Protein AF-A0A5J6IER7-F1 (afdb_monomer_lite)

Foldseek 3Di:
DDWDADPVSPDIDDDADDPDPVVRVVVVCVVCVVPDDDQWDKDPAADPVRDIDIDGDDDPVRVVVLCVVQVVVVHDSVVSVVVVVVVVVVVVVVVVVVVVVVVVVVCVVPDPPVRVVVVVVVVVVVVPDDPPDPPPPPPPPDDDDDDDDD

Organism: Streptomyces coeruleorubidus (NCBI:txid116188)

Secondary structure (DSSP, 8-state):
---EE-TTSS-EE-----SSHHHHHHHHHHHHTTTS--SEEE-SS--TTSPPPEEE---HHHHHHHHHHHHTTT--HHHHHHHHHHHHHHHHHHHHHHHHHHHHHHHTTTS-HHHHHHHHHHHHHHHTS---------------------

pLDDT: mean 84.51, std 16.79, range [39.22, 97.44]

Radius of gyration: 26.36 Å; chains: 1; bounding box: 45×100×52 Å

Structure (mmCIF, N/CA/C/O backbone):
data_AF-A0A5J6IER7-F1
#
_entry.id   AF-A0A5J6IER7-F1
#
loop_
_atom_site.group_PDB
_atom_site.id
_atom_site.type_symbol
_atom_site.label_atom_id
_atom_site.label_alt_id
_atom_site.label_comp_id
_atom_site.label_asym_id
_atom_site.label_entity_id
_atom_site.label_seq_id
_atom_site.pdbx_PDB_ins_code
_atom_site.Cartn_x
_atom_site.Cartn_y
_atom_site.Cartn_z
_atom_site.occupancy
_atom_site.B_iso_or_equiv
_atom_site.auth_seq_id
_atom_site.auth_comp_id
_atom_site.auth_asym_id
_atom_site.auth_atom_id
_atom_site.pdbx_PDB_model_num
ATOM 1 N N . MET A 1 1 ? -7.904 -20.115 15.384 1.00 75.81 1 MET A N 1
ATOM 2 C CA . MET A 1 1 ? -8.257 -19.536 14.072 1.00 75.81 1 MET A CA 1
ATOM 3 C C . MET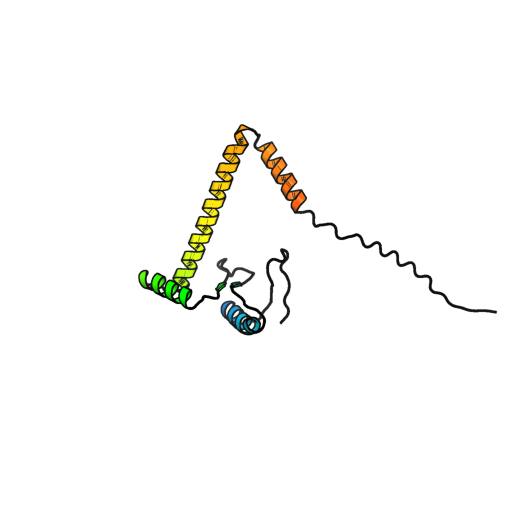 A 1 1 ? -7.223 -20.026 13.058 1.00 75.81 1 MET A C 1
ATOM 5 O O . MET A 1 1 ? -6.045 -19.913 13.382 1.00 75.81 1 MET A O 1
ATOM 9 N N . PRO A 1 2 ? -7.602 -20.671 11.937 1.00 85.31 2 PRO A N 1
ATOM 10 C CA . PRO A 1 2 ? -6.630 -21.241 11.003 1.00 85.31 2 PRO A CA 1
ATOM 11 C C . PRO A 1 2 ? -5.939 -20.138 10.195 1.00 85.31 2 PRO A C 1
ATOM 13 O O . PRO A 1 2 ? -6.600 -19.252 9.652 1.00 85.31 2 PRO A O 1
ATOM 16 N N . LEU A 1 3 ? -4.611 -20.214 10.120 1.00 88.12 3 LEU A N 1
ATOM 17 C CA . LEU A 1 3 ? -3.771 -19.327 9.323 1.00 88.12 3 LEU A CA 1
ATOM 18 C C . LEU A 1 3 ? -3.125 -20.133 8.198 1.00 88.12 3 LEU A C 1
ATOM 20 O O . LEU A 1 3 ? -2.653 -21.247 8.421 1.00 88.12 3 LEU A O 1
ATOM 24 N N . ALA A 1 4 ? -3.089 -19.555 7.005 1.00 89.75 4 ALA A N 1
ATOM 25 C CA . ALA A 1 4 ? -2.407 -20.108 5.844 1.00 89.75 4 ALA A CA 1
ATOM 26 C C . ALA A 1 4 ? -1.353 -19.120 5.345 1.00 89.75 4 ALA A C 1
ATOM 28 O O . ALA A 1 4 ? -1.534 -17.909 5.435 1.00 89.75 4 ALA A O 1
ATOM 29 N N . THR A 1 5 ? -0.247 -19.612 4.803 1.00 90.31 5 THR A N 1
ATOM 30 C CA . THR A 1 5 ? 0.738 -18.751 4.139 1.00 90.31 5 THR A CA 1
ATOM 31 C C . THR A 1 5 ? 0.263 -18.404 2.732 1.00 90.31 5 THR A C 1
ATOM 33 O O . THR A 1 5 ? -0.215 -19.283 2.015 1.00 90.31 5 THR A O 1
ATOM 36 N N . ASN A 1 6 ? 0.451 -17.155 2.311 1.00 86.00 6 ASN A N 1
ATOM 37 C CA . ASN A 1 6 ? 0.276 -16.762 0.914 1.00 86.00 6 ASN A CA 1
ATOM 38 C C . ASN A 1 6 ? 1.290 -17.487 0.005 1.00 86.00 6 ASN A C 1
ATOM 40 O O . ASN A 1 6 ? 2.324 -17.966 0.474 1.00 86.00 6 ASN A O 1
ATOM 44 N N . THR A 1 7 ? 1.024 -17.531 -1.300 1.00 82.81 7 THR A N 1
ATOM 45 C CA . THR A 1 7 ? 1.864 -18.199 -2.310 1.00 82.81 7 THR A CA 1
ATOM 46 C C . THR A 1 7 ? 3.318 -17.723 -2.294 1.00 82.81 7 THR A C 1
ATOM 48 O O . THR A 1 7 ? 4.237 -18.525 -2.435 1.00 82.81 7 THR A O 1
ATOM 51 N N . ASP A 1 8 ? 3.536 -16.428 -2.074 1.00 83.75 8 ASP A N 1
ATOM 52 C CA . ASP A 1 8 ? 4.863 -15.812 -1.978 1.00 83.75 8 ASP A CA 1
ATOM 53 C C . ASP A 1 8 ? 5.514 -15.968 -0.590 1.00 83.75 8 ASP A C 1
ATOM 55 O O . ASP A 1 8 ? 6.641 -15.528 -0.384 1.00 83.75 8 ASP A O 1
ATOM 59 N N . ARG A 1 9 ? 4.808 -16.585 0.368 1.00 83.69 9 ARG A N 1
ATOM 60 C CA . ARG A 1 9 ? 5.190 -16.744 1.781 1.00 83.69 9 ARG A CA 1
ATOM 61 C C . ARG A 1 9 ? 5.532 -15.433 2.497 1.00 83.69 9 ARG A C 1
ATOM 63 O O . ARG A 1 9 ? 6.117 -15.469 3.575 1.00 83.69 9 ARG A O 1
ATOM 70 N N . THR A 1 10 ? 5.124 -14.285 1.953 1.00 86.50 10 THR A N 1
ATOM 71 C CA . THR A 1 10 ? 5.369 -12.976 2.584 1.00 86.50 10 THR A CA 1
ATOM 72 C C . THR A 1 10 ? 4.237 -12.551 3.517 1.00 86.50 10 THR A C 1
ATOM 74 O O . THR A 1 10 ? 4.371 -11.576 4.255 1.00 86.50 10 THR A O 1
ATOM 77 N N . ARG A 1 11 ? 3.101 -13.263 3.489 1.00 87.94 11 ARG A N 1
ATOM 78 C CA . ARG A 1 11 ? 1.883 -12.914 4.235 1.00 87.94 11 ARG A CA 1
ATOM 79 C C . ARG A 1 11 ? 1.240 -14.144 4.855 1.00 87.94 11 ARG A C 1
AT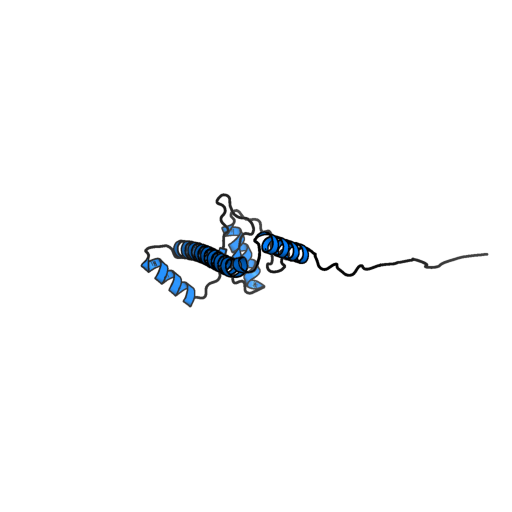OM 81 O O . ARG A 1 11 ? 1.248 -15.224 4.264 1.00 87.94 11 ARG A O 1
ATOM 88 N N . LEU A 1 12 ? 0.614 -13.938 6.008 1.00 90.56 12 LEU A N 1
ATOM 89 C CA . LEU A 1 12 ? -0.334 -14.876 6.598 1.00 90.56 12 LEU A CA 1
ATOM 90 C C . LEU A 1 12 ? -1.756 -14.459 6.217 1.00 90.56 12 LEU A C 1
ATOM 92 O O . LEU A 1 12 ? -2.090 -13.275 6.193 1.00 90.56 12 LEU A O 1
ATOM 96 N N . MET A 1 13 ? -2.581 -15.444 5.898 1.00 91.62 13 MET A N 1
ATOM 97 C CA . MET A 1 13 ? -3.944 -15.294 5.416 1.00 91.62 13 MET A CA 1
ATOM 98 C C . MET A 1 13 ? -4.890 -16.039 6.338 1.00 91.62 13 MET A C 1
ATOM 100 O O . MET A 1 13 ? -4.573 -17.106 6.862 1.00 91.62 13 MET A O 1
ATOM 104 N N . ALA A 1 14 ? -6.067 -15.461 6.518 1.00 91.81 14 ALA A N 1
ATOM 105 C CA . ALA A 1 14 ? -7.057 -15.963 7.439 1.00 91.81 14 ALA A CA 1
ATOM 106 C C . ALA A 1 14 ? -8.449 -15.624 6.897 1.00 91.81 14 ALA A C 1
ATOM 108 O O . ALA A 1 14 ? -8.670 -14.515 6.407 1.00 91.81 14 ALA A O 1
ATOM 109 N N . VAL A 1 15 ? -9.386 -16.568 6.980 1.00 91.25 15 VAL A N 1
ATOM 110 C CA . VAL A 1 15 ? -10.780 -16.344 6.574 1.00 91.25 15 VAL A CA 1
ATOM 111 C C . VAL A 1 15 ? -11.614 -16.104 7.823 1.00 91.25 15 VAL A C 1
ATOM 113 O O . VAL A 1 15 ? -11.642 -16.941 8.722 1.00 91.25 15 VAL A O 1
ATOM 116 N N . HIS A 1 16 ? -12.293 -14.959 7.887 1.00 90.19 16 HIS A N 1
ATOM 117 C CA . HIS A 1 16 ? -13.100 -14.574 9.040 1.00 90.19 16 HIS A CA 1
ATOM 118 C C . HIS A 1 16 ? -14.471 -14.057 8.597 1.00 90.19 16 HIS A C 1
ATOM 120 O O . HIS A 1 16 ? -14.566 -13.124 7.798 1.00 90.19 16 HIS A O 1
ATOM 126 N N . GLY A 1 17 ? -15.537 -14.660 9.126 1.00 89.56 17 GLY A N 1
ATOM 127 C CA . GLY A 1 17 ? -16.913 -14.265 8.833 1.00 89.56 17 GLY A CA 1
ATOM 128 C C . GLY A 1 17 ? -17.339 -13.046 9.651 1.00 89.56 17 GLY A C 1
ATOM 129 O O . GLY A 1 17 ? -17.257 -13.056 10.876 1.00 89.56 17 GLY A O 1
ATOM 130 N N . ALA A 1 18 ? -17.833 -11.995 8.994 1.00 89.38 18 ALA A N 1
ATOM 131 C CA . ALA A 1 18 ? -18.406 -10.833 9.669 1.00 89.38 18 ALA A CA 1
ATOM 132 C C . ALA A 1 18 ? -19.446 -10.116 8.798 1.00 89.38 18 ALA A C 1
ATOM 134 O O . ALA A 1 18 ? -19.475 -10.270 7.583 1.00 89.38 18 ALA A O 1
ATOM 135 N N . LYS A 1 19 ? -20.258 -9.255 9.428 1.00 91.38 19 LYS A N 1
ATOM 136 C CA . LYS A 1 19 ? -21.274 -8.426 8.746 1.00 91.38 19 LYS A CA 1
ATOM 137 C C . LYS A 1 19 ? -20.688 -7.371 7.797 1.00 91.38 19 LYS A C 1
ATOM 139 O O . LYS A 1 19 ? -21.413 -6.820 6.982 1.00 91.38 19 LYS A O 1
ATOM 144 N N . SER A 1 20 ? -19.407 -7.035 7.947 1.00 89.75 20 SER A N 1
ATOM 145 C CA . SER A 1 20 ? -18.699 -6.130 7.043 1.00 89.75 20 SER A CA 1
ATOM 146 C C . SER A 1 20 ? -17.191 -6.387 7.082 1.00 89.75 20 SER A C 1
ATOM 148 O O . SER A 1 20 ? -16.683 -6.827 8.123 1.00 89.75 20 SER A O 1
ATOM 150 N N . PRO A 1 21 ? -16.447 -6.055 6.011 1.00 88.56 21 PRO A N 1
ATOM 151 C CA . PRO A 1 21 ? -14.997 -6.244 5.968 1.00 88.56 21 PRO A CA 1
ATOM 152 C C . PRO A 1 21 ? -14.265 -5.492 7.092 1.00 88.56 21 PRO A C 1
ATOM 154 O O . PRO A 1 21 ? -13.386 -6.039 7.753 1.00 88.56 21 PRO A O 1
ATOM 157 N N . GLY A 1 22 ? -14.697 -4.267 7.411 1.00 89.62 22 GLY A N 1
ATOM 158 C CA . GLY A 1 22 ? -14.132 -3.502 8.528 1.00 89.62 22 GLY A CA 1
ATOM 159 C C . GLY A 1 22 ? -14.389 -4.140 9.899 1.00 89.62 22 GLY A C 1
ATOM 160 O O . GLY A 1 22 ? -13.558 -4.025 10.800 1.00 89.62 22 GLY A O 1
ATOM 161 N N . ARG A 1 23 ? -15.521 -4.838 10.076 1.00 90.62 23 ARG A N 1
ATOM 162 C CA . ARG A 1 23 ? -15.779 -5.611 11.299 1.00 90.62 23 ARG A CA 1
ATOM 163 C C . ARG A 1 23 ? -14.904 -6.859 11.349 1.00 90.62 23 ARG A C 1
ATOM 165 O O . ARG A 1 23 ? -14.363 -7.127 12.413 1.00 90.62 23 ARG A O 1
ATOM 172 N N . ALA A 1 24 ? -14.718 -7.546 10.220 1.00 92.00 24 ALA A N 1
ATOM 173 C CA . ALA A 1 24 ? -13.811 -8.687 10.137 1.00 92.00 24 ALA A CA 1
ATOM 174 C C . ALA A 1 24 ? -12.388 -8.292 10.546 1.00 92.00 24 ALA A C 1
ATOM 176 O O . ALA A 1 24 ? -11.825 -8.917 11.436 1.00 92.00 24 ALA A O 1
ATOM 177 N N . LEU A 1 25 ? -11.845 -7.201 9.991 1.00 92.38 25 LEU A N 1
ATOM 178 C CA . LEU A 1 25 ? -10.501 -6.728 10.337 1.00 92.38 25 LEU A CA 1
ATOM 179 C C . LEU A 1 25 ? -10.359 -6.360 11.818 1.00 92.38 25 LEU A C 1
ATOM 181 O O . LEU A 1 25 ? -9.331 -6.654 12.417 1.00 92.38 25 LEU A O 1
ATOM 185 N N . ARG A 1 26 ? -11.363 -5.710 12.423 1.00 90.94 26 ARG A N 1
ATOM 186 C CA . ARG A 1 26 ? -11.318 -5.366 13.856 1.00 90.94 26 ARG A CA 1
ATOM 187 C C . ARG A 1 26 ? -11.400 -6.597 14.755 1.00 90.94 26 ARG A C 1
ATOM 189 O O . ARG A 1 26 ? -10.645 -6.674 15.716 1.00 90.94 26 ARG A O 1
ATOM 196 N N . SER A 1 27 ? -12.289 -7.541 14.450 1.00 91.31 27 SER A N 1
ATOM 197 C CA . SER A 1 27 ? -12.385 -8.798 15.200 1.00 91.31 27 SER A CA 1
ATOM 198 C C . SER A 1 27 ? -1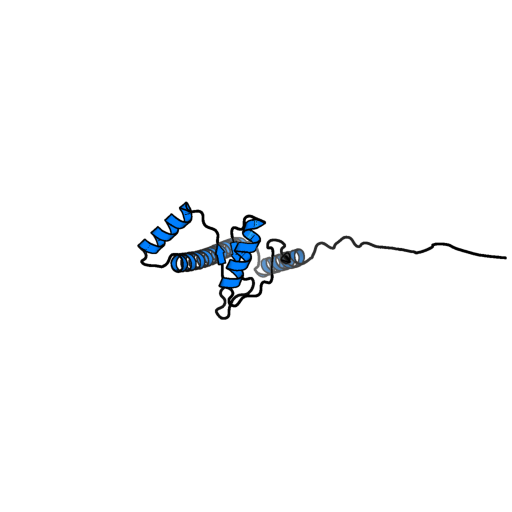1.089 -9.596 15.095 1.00 91.31 27 SER A C 1
ATOM 200 O O . SER A 1 27 ? -10.522 -9.970 16.117 1.00 91.31 27 SER A O 1
ATOM 202 N N . LEU A 1 28 ? -10.57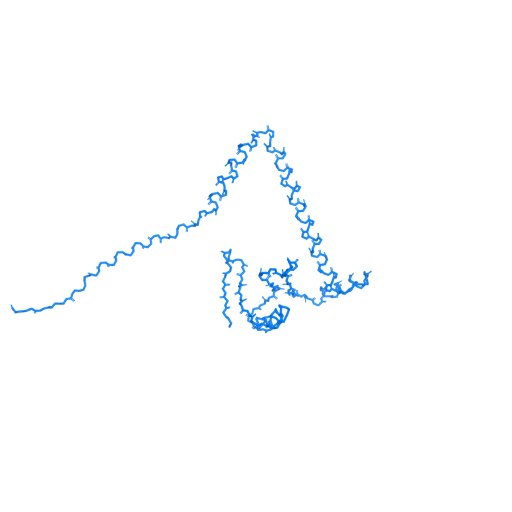8 -9.763 13.872 1.00 91.81 28 LEU A N 1
ATOM 203 C CA . LEU A 1 28 ? -9.336 -10.484 13.613 1.00 91.81 28 LEU A CA 1
ATOM 204 C C . LEU A 1 28 ? -8.153 -9.835 14.337 1.00 91.81 28 LEU A C 1
ATOM 206 O O . LEU A 1 28 ? -7.349 -10.530 14.946 1.00 91.81 28 LEU A O 1
ATOM 210 N N . ARG A 1 29 ? -8.080 -8.500 14.329 1.00 91.44 29 ARG A N 1
ATOM 211 C CA . ARG A 1 29 ? -7.072 -7.761 15.088 1.00 91.44 29 ARG A CA 1
ATOM 212 C C . ARG A 1 29 ? -7.150 -8.061 16.579 1.00 91.44 29 ARG A C 1
ATOM 214 O O . ARG A 1 29 ? -6.147 -8.418 17.169 1.00 91.44 29 ARG A O 1
ATOM 221 N N . ASN A 1 30 ? -8.331 -7.964 17.183 1.00 89.81 30 ASN A N 1
ATOM 222 C CA . ASN A 1 30 ? -8.489 -8.209 18.618 1.00 89.81 30 ASN A CA 1
ATOM 223 C C . ASN A 1 30 ? -8.117 -9.645 19.023 1.00 89.81 30 ASN A C 1
ATOM 225 O O . ASN A 1 30 ? -7.625 -9.863 20.130 1.00 89.81 30 ASN A O 1
ATOM 229 N N . GLU A 1 31 ? -8.375 -10.622 18.150 1.00 89.31 31 GLU A N 1
ATOM 230 C CA . GLU A 1 31 ? -7.987 -12.018 18.366 1.00 89.31 31 GLU A CA 1
ATOM 231 C C . GLU A 1 31 ? -6.471 -12.211 18.243 1.00 89.31 31 GLU A C 1
ATOM 233 O O . GLU A 1 31 ? -5.868 -12.888 19.076 1.00 89.31 31 GLU A O 1
ATOM 238 N N . LEU A 1 32 ? -5.851 -11.605 17.228 1.00 89.06 32 LEU A N 1
ATOM 239 C CA . LEU A 1 32 ? -4.442 -11.821 16.913 1.00 89.06 32 LEU A CA 1
ATOM 240 C C . LEU A 1 32 ? -3.474 -10.908 17.675 1.00 89.06 32 LEU A C 1
ATOM 242 O O . LEU A 1 32 ? -2.352 -11.336 17.924 1.00 89.06 32 LEU A O 1
ATOM 246 N N . ASP A 1 33 ? -3.893 -9.716 18.111 1.00 87.88 33 ASP A N 1
ATOM 247 C CA . ASP A 1 33 ? -3.066 -8.782 18.900 1.00 87.88 33 ASP A CA 1
ATOM 248 C C . ASP A 1 33 ? -2.603 -9.423 20.227 1.00 87.88 33 ASP A C 1
ATOM 250 O O . ASP A 1 33 ? -1.622 -8.991 20.827 1.00 87.88 33 ASP A O 1
ATOM 254 N N . ARG A 1 34 ? -3.284 -10.483 20.690 1.00 84.50 34 ARG A N 1
ATOM 255 C CA . ARG A 1 34 ? -2.878 -11.283 21.860 1.00 84.50 34 ARG A CA 1
ATOM 256 C C . ARG A 1 34 ? -1.773 -12.297 21.564 1.00 84.50 34 ARG A C 1
ATOM 258 O O . ARG A 1 34 ? -1.165 -12.808 22.497 1.00 84.50 34 ARG A O 1
ATOM 265 N N . LEU A 1 35 ? -1.580 -12.647 20.297 1.00 86.56 35 LEU A N 1
ATOM 266 C CA . LEU A 1 35 ? -0.726 -13.751 19.859 1.00 86.56 35 LEU A CA 1
ATOM 267 C C . LEU A 1 35 ? 0.542 -13.258 19.165 1.00 86.56 35 LEU A C 1
ATOM 269 O O . LEU A 1 35 ? 1.586 -13.892 19.290 1.00 86.56 35 LEU A O 1
ATOM 273 N N . LEU A 1 36 ? 0.460 -12.146 18.436 1.00 84.50 36 LEU A N 1
ATOM 274 C CA . LEU A 1 36 ? 1.605 -11.552 17.765 1.00 84.50 36 LEU A CA 1
ATOM 275 C C . LEU A 1 36 ? 1.441 -10.034 17.618 1.00 84.50 36 LEU A C 1
ATOM 277 O O . LEU A 1 36 ? 0.318 -9.547 17.466 1.00 84.50 36 LEU A O 1
ATOM 281 N N . PRO A 1 37 ? 2.550 -9.275 17.619 1.00 84.19 37 PRO A N 1
ATOM 282 C CA . PRO A 1 37 ? 2.507 -7.879 17.218 1.00 84.19 37 PRO A CA 1
ATOM 283 C C . PRO A 1 37 ? 2.123 -7.790 15.736 1.00 84.19 37 PRO A C 1
ATOM 285 O O . PRO A 1 37 ? 2.785 -8.379 14.881 1.00 84.19 37 PRO A O 1
ATOM 288 N N . ILE A 1 38 ? 1.040 -7.068 15.433 1.00 86.19 38 ILE A N 1
ATOM 289 C CA . ILE A 1 38 ? 0.572 -6.855 14.059 1.00 86.19 38 ILE A CA 1
ATOM 290 C C . ILE A 1 38 ? 0.541 -5.370 13.738 1.00 86.19 38 ILE A C 1
ATOM 292 O O . ILE A 1 38 ? -0.278 -4.602 14.260 1.00 86.19 38 ILE A O 1
ATOM 296 N N . ASP A 1 39 ? 1.391 -4.991 12.791 1.00 87.75 39 ASP A N 1
ATOM 297 C CA . ASP A 1 39 ? 1.437 -3.629 12.277 1.00 87.75 39 ASP A CA 1
ATOM 298 C C . ASP A 1 39 ? 0.304 -3.363 11.285 1.00 87.75 39 ASP A C 1
ATOM 300 O O . ASP A 1 39 ? -0.338 -2.313 11.342 1.00 87.75 39 ASP A O 1
ATOM 304 N N . VAL A 1 40 ? 0.021 -4.311 10.382 1.00 90.94 40 VAL A N 1
ATOM 305 C CA . VAL A 1 40 ? -0.953 -4.124 9.299 1.00 90.94 40 VAL A CA 1
ATOM 306 C C . VAL A 1 40 ? -1.779 -5.384 9.060 1.00 90.94 40 VAL A C 1
ATOM 308 O O . VAL A 1 40 ? -1.241 -6.465 8.837 1.00 90.94 40 VAL A O 1
ATOM 311 N N . LEU A 1 41 ? -3.101 -5.217 9.011 1.00 93.19 41 LEU A N 1
ATOM 312 C CA . LEU A 1 41 ? -4.031 -6.186 8.430 1.00 93.19 41 LEU A CA 1
ATOM 313 C C . LEU A 1 41 ? -4.675 -5.600 7.180 1.00 93.19 41 LEU A C 1
ATOM 315 O O . LEU A 1 41 ? -5.007 -4.415 7.144 1.00 93.19 41 LEU A O 1
ATOM 319 N N . THR A 1 42 ? -4.895 -6.444 6.176 1.00 93.12 42 THR A N 1
ATOM 320 C CA . THR A 1 42 ? -5.539 -6.040 4.926 1.00 93.12 42 THR A CA 1
ATOM 321 C C . THR A 1 42 ? -6.561 -7.065 4.461 1.00 93.12 42 THR A C 1
ATOM 323 O O . THR A 1 42 ? -6.389 -8.267 4.681 1.00 93.12 42 THR A O 1
ATOM 326 N N . THR A 1 43 ? -7.620 -6.608 3.798 1.00 93.12 43 THR A N 1
ATOM 327 C CA . THR A 1 43 ? -8.468 -7.508 3.011 1.00 93.12 43 THR A CA 1
ATOM 328 C C . THR A 1 43 ? -7.678 -8.020 1.811 1.00 93.12 43 THR A C 1
ATOM 330 O O . THR A 1 43 ? -7.022 -7.248 1.115 1.00 93.12 43 THR A O 1
ATOM 333 N N . HIS A 1 44 ? -7.733 -9.328 1.557 1.00 89.31 44 HIS A N 1
ATOM 334 C CA . HIS A 1 44 ? -7.005 -9.901 0.426 1.00 89.31 44 HIS A CA 1
ATOM 335 C C . HIS A 1 44 ? -7.632 -9.524 -0.919 1.00 89.31 44 HIS A C 1
ATOM 337 O O . HIS A 1 44 ? -6.916 -9.168 -1.852 1.00 89.31 44 HIS A O 1
ATOM 343 N N . TYR A 1 45 ? -8.962 -9.575 -0.997 1.00 86.38 45 TYR A N 1
ATOM 344 C CA . TYR A 1 45 ? -9.697 -9.199 -2.195 1.00 86.38 45 TYR A CA 1
ATOM 345 C C . TYR A 1 45 ? -10.188 -7.757 -2.097 1.00 86.38 45 TYR A C 1
ATOM 347 O O . TYR A 1 45 ? -10.593 -7.330 -1.006 1.00 86.38 45 TYR A O 1
ATOM 355 N N . PRO A 1 46 ? -10.147 -7.012 -3.213 1.00 88.12 46 PRO A N 1
ATOM 356 C CA . PRO A 1 46 ? -10.764 -5.705 -3.275 1.00 88.12 46 PRO A CA 1
ATOM 357 C C . PRO A 1 46 ? -12.288 -5.817 -3.165 1.00 88.12 46 PRO A C 1
ATOM 359 O O . PRO A 1 46 ? -12.885 -6.843 -3.498 1.00 88.12 46 PRO A O 1
ATOM 362 N N . ASP A 1 47 ? -12.912 -4.746 -2.696 1.00 88.25 47 ASP A N 1
ATOM 363 C CA . ASP A 1 47 ? -14.356 -4.580 -2.735 1.00 88.25 47 ASP A CA 1
ATOM 364 C C . ASP A 1 47 ? -14.861 -4.288 -4.162 1.00 88.25 47 ASP A C 1
ATOM 366 O O . ASP A 1 47 ? -14.109 -4.280 -5.140 1.00 88.25 47 ASP A O 1
ATOM 370 N N . THR A 1 48 ? -16.163 -4.029 -4.291 1.00 88.06 48 THR A N 1
ATOM 371 C CA . THR A 1 48 ? -16.804 -3.713 -5.577 1.00 88.06 48 THR A CA 1
ATOM 372 C C . THR A 1 48 ? -16.275 -2.437 -6.234 1.00 88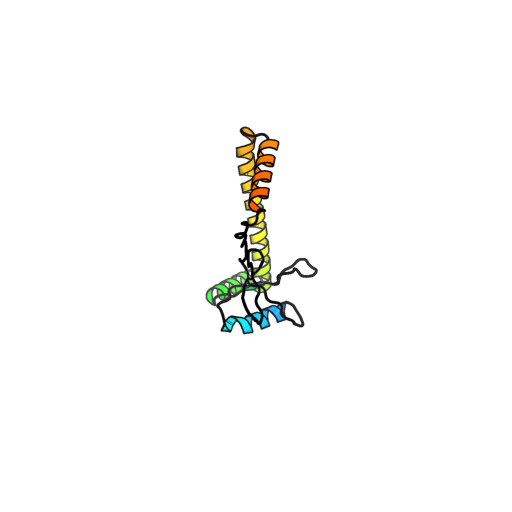.06 48 THR A C 1
ATOM 374 O O . THR A 1 48 ? -16.476 -2.252 -7.429 1.00 88.06 48 THR A O 1
ATOM 377 N N . ALA A 1 49 ? -15.618 -1.553 -5.479 1.00 88.44 49 ALA A N 1
ATOM 378 C CA . ALA A 1 49 ? -14.979 -0.344 -5.986 1.00 88.44 49 ALA A CA 1
ATOM 379 C C . ALA A 1 49 ? -13.483 -0.555 -6.295 1.00 88.44 49 ALA A C 1
ATOM 381 O O . ALA A 1 49 ? -12.781 0.407 -6.609 1.00 88.44 49 ALA A O 1
ATOM 382 N N . GLY A 1 50 ? -12.976 -1.790 -6.202 1.00 88.50 50 GLY A N 1
ATOM 383 C CA . GLY A 1 50 ? -11.564 -2.096 -6.418 1.00 88.50 50 GLY A CA 1
ATOM 384 C C . GLY A 1 50 ? -10.669 -1.760 -5.220 1.00 88.50 50 GLY A C 1
ATOM 385 O O . GLY A 1 50 ? -9.446 -1.772 -5.359 1.00 88.50 50 GLY A O 1
ATOM 386 N N . GLN A 1 51 ? -11.238 -1.449 -4.052 1.00 89.38 51 GLN A N 1
ATOM 387 C CA . GLN A 1 51 ? -10.490 -0.967 -2.891 1.00 89.38 51 GLN A CA 1
ATOM 388 C C . GLN A 1 51 ? -10.219 -2.081 -1.883 1.00 89.38 51 GLN A C 1
ATOM 390 O O . GLN A 1 51 ? -11.062 -2.935 -1.623 1.00 89.38 51 GLN A O 1
ATOM 395 N N . VAL A 1 52 ? -9.040 -2.048 -1.263 1.00 91.69 52 VAL A N 1
ATOM 396 C CA . VAL A 1 52 ? -8.709 -2.906 -0.119 1.00 91.69 52 VAL A CA 1
ATOM 397 C C . VAL A 1 52 ? -8.769 -2.098 1.169 1.00 91.69 52 VAL A C 1
ATOM 399 O O . VAL A 1 52 ? -8.381 -0.930 1.205 1.00 91.69 52 VAL A O 1
ATOM 402 N N . LEU A 1 53 ? -9.232 -2.721 2.249 1.00 92.50 53 LEU A N 1
ATOM 403 C CA . LEU A 1 53 ? -9.234 -2.087 3.560 1.00 92.50 53 LEU A CA 1
ATOM 404 C C . LEU A 1 53 ? -7.946 -2.401 4.299 1.00 92.50 53 LEU A C 1
ATOM 406 O O . LEU A 1 53 ? -7.589 -3.565 4.454 1.00 92.50 53 LEU A O 1
ATOM 410 N N . LEU A 1 54 ? -7.314 -1.356 4.827 1.00 92.50 54 LEU A N 1
ATOM 411 C CA . LEU A 1 54 ? -6.142 -1.452 5.686 1.00 92.50 54 LEU A CA 1
ATOM 412 C C . LEU A 1 54 ? -6.525 -1.132 7.132 1.00 92.50 54 LEU A C 1
ATOM 414 O O . LEU A 1 54 ? -7.165 -0.120 7.415 1.00 92.50 54 LEU A O 1
ATOM 418 N N . ASN A 1 55 ? -6.091 -1.978 8.058 1.00 91.62 55 ASN A N 1
ATOM 419 C CA . ASN A 1 55 ? -6.102 -1.706 9.489 1.00 91.62 55 ASN A CA 1
ATOM 420 C C . ASN A 1 55 ? -4.649 -1.620 9.957 1.00 91.62 55 ASN A C 1
ATOM 422 O O . ASN A 1 55 ? -3.958 -2.634 10.029 1.00 91.62 55 ASN A O 1
ATOM 426 N N . VAL A 1 56 ? -4.196 -0.396 10.225 1.00 91.31 56 VAL A N 1
ATOM 427 C CA . VAL A 1 56 ? -2.796 -0.069 10.513 1.00 91.31 56 VAL A CA 1
ATOM 428 C C . VAL A 1 56 ? -2.652 0.338 11.975 1.00 91.31 56 VAL A C 1
ATOM 430 O O . VAL A 1 56 ? -3.433 1.143 12.487 1.00 91.31 56 VAL A O 1
ATOM 433 N N . ALA A 1 57 ? -1.654 -0.229 12.646 1.00 90.56 57 ALA A N 1
ATOM 434 C CA . ALA A 1 57 ? -1.248 0.161 13.984 1.00 90.56 57 ALA A CA 1
ATOM 435 C C . ALA A 1 57 ? -0.430 1.453 13.918 1.00 90.56 57 ALA A C 1
ATOM 437 O O . ALA A 1 57 ? 0.542 1.546 13.172 1.00 90.56 57 ALA A O 1
ATOM 438 N N . PHE A 1 58 ? -0.792 2.442 14.729 1.00 89.44 58 PHE A N 1
ATOM 439 C CA . PHE A 1 58 ? -0.007 3.661 14.875 1.00 89.44 58 PHE A CA 1
ATOM 440 C C . PHE A 1 58 ? 0.403 3.843 16.327 1.00 89.44 58 PHE A C 1
ATOM 442 O O . PHE A 1 58 ? -0.402 3.652 17.240 1.00 89.44 58 PHE A O 1
ATOM 449 N N . THR A 1 59 ? 1.644 4.277 16.541 1.00 91.44 59 THR A N 1
ATOM 450 C CA . THR A 1 59 ? 2.071 4.761 17.854 1.00 91.44 59 THR A CA 1
ATOM 451 C C . THR A 1 59 ? 1.299 6.031 18.215 1.00 91.44 59 THR A C 1
ATOM 453 O O . THR A 1 59 ? 0.814 6.757 17.342 1.00 91.44 59 THR A O 1
ATOM 456 N N . ARG A 1 60 ? 1.214 6.353 19.511 1.00 93.12 60 ARG A N 1
ATOM 457 C CA . ARG A 1 60 ? 0.547 7.580 19.977 1.00 93.12 60 ARG A CA 1
ATOM 458 C C . ARG A 1 60 ? 1.150 8.844 19.351 1.00 93.12 60 ARG A C 1
ATOM 460 O O . ARG A 1 60 ? 0.409 9.751 18.984 1.00 93.12 60 ARG A O 1
ATOM 467 N N . ALA A 1 61 ? 2.474 8.877 19.193 1.00 94.81 61 ALA A N 1
ATOM 468 C CA . ALA A 1 61 ? 3.175 9.977 18.537 1.00 94.81 61 ALA A CA 1
ATOM 469 C C . ALA A 1 61 ? 2.744 10.121 17.070 1.00 94.81 61 ALA A C 1
ATOM 471 O O . ALA A 1 61 ? 2.350 11.205 16.648 1.00 94.81 61 ALA A O 1
ATOM 472 N N . MET A 1 62 ? 2.722 9.015 16.317 1.00 93.56 62 MET A N 1
ATOM 473 C CA . MET A 1 62 ? 2.290 9.027 14.918 1.00 93.56 62 MET A CA 1
ATOM 474 C C . MET A 1 62 ? 0.821 9.431 14.783 1.00 93.56 62 MET A C 1
ATOM 476 O O . MET A 1 62 ? 0.460 10.187 13.884 1.00 93.56 62 MET A O 1
ATOM 480 N N . ARG A 1 63 ? -0.028 8.980 15.714 1.00 93.88 63 ARG A N 1
ATOM 481 C CA . ARG A 1 63 ? -1.435 9.369 15.735 1.00 93.88 63 ARG A CA 1
ATOM 482 C C . ARG A 1 63 ? -1.608 10.871 15.959 1.00 93.88 63 ARG A C 1
ATOM 484 O O . ARG A 1 63 ? -2.382 11.485 15.237 1.00 93.88 63 ARG A O 1
ATOM 491 N N . SER A 1 64 ? -0.847 11.463 16.880 1.00 94.94 64 SER A N 1
ATOM 492 C CA . SER A 1 64 ? -0.850 12.916 17.098 1.00 94.94 64 SER A CA 1
ATOM 493 C C . SER A 1 64 ? -0.451 13.683 15.837 1.00 94.94 64 SER A C 1
ATOM 495 O O . SER A 1 64 ? -1.104 14.663 15.488 1.00 94.94 64 SER A O 1
ATOM 497 N N . VAL A 1 65 ? 0.598 13.238 15.138 1.00 95.88 65 VAL A N 1
ATOM 498 C CA . VAL A 1 65 ? 1.037 13.862 13.879 1.00 95.88 65 VAL A CA 1
ATOM 499 C C . VAL A 1 65 ? -0.055 13.757 12.813 1.00 95.88 65 VAL A C 1
ATOM 501 O O . VAL A 1 65 ? -0.348 14.738 12.130 1.00 95.88 65 VAL A O 1
ATOM 504 N N . LEU A 1 66 ? -0.694 12.590 12.694 1.00 95.06 66 LEU A N 1
ATOM 505 C CA . LEU A 1 66 ? -1.777 12.369 11.740 1.00 95.06 66 LEU A CA 1
ATOM 506 C C . LEU A 1 66 ? -2.983 13.268 12.029 1.00 95.06 66 LEU A C 1
ATOM 508 O O . LEU A 1 66 ? -3.519 13.884 11.111 1.00 95.06 66 LEU A O 1
ATOM 512 N N . ASP A 1 67 ? -3.392 13.354 13.294 1.00 95.62 67 ASP A N 1
ATOM 513 C CA . ASP A 1 67 ? -4.535 14.163 13.710 1.00 95.62 67 ASP A CA 1
ATOM 514 C C . ASP A 1 67 ? -4.265 15.657 13.452 1.00 95.62 67 ASP A C 1
ATOM 516 O O . ASP A 1 67 ? -5.121 16.344 12.897 1.00 95.62 67 ASP A O 1
ATOM 520 N N . GLN A 1 68 ? -3.054 16.149 13.747 1.00 96.50 68 GLN A N 1
ATOM 521 C CA . GLN A 1 68 ? -2.646 17.526 13.438 1.00 96.50 68 GLN A CA 1
ATOM 522 C C . GLN A 1 68 ? -2.628 17.803 11.927 1.00 96.50 68 GLN A C 1
ATOM 524 O O . GLN A 1 68 ? -3.168 18.813 11.474 1.00 96.50 68 GLN A O 1
ATOM 529 N N . ALA A 1 69 ? -2.047 16.902 11.130 1.00 95.81 69 ALA A N 1
ATOM 530 C CA . ALA A 1 69 ? -1.961 17.059 9.678 1.00 95.81 69 ALA A CA 1
ATOM 531 C C . ALA A 1 69 ? -3.335 17.011 8.989 1.00 95.81 69 ALA A C 1
ATOM 533 O O . ALA A 1 69 ? -3.552 17.709 7.993 1.00 95.81 69 ALA A O 1
ATOM 534 N N . ALA A 1 70 ? -4.255 16.201 9.518 1.00 96.69 70 ALA A N 1
ATOM 535 C CA . ALA A 1 70 ? -5.632 16.119 9.053 1.00 96.69 70 ALA A CA 1
ATOM 536 C C . ALA A 1 70 ? -6.436 17.365 9.456 1.00 96.69 70 ALA A C 1
ATOM 538 O O . ALA A 1 70 ? -7.129 17.941 8.615 1.00 96.69 70 ALA A O 1
ATOM 539 N N . ALA A 1 71 ? -6.279 17.835 10.699 1.00 96.31 71 ALA A N 1
ATOM 540 C CA . ALA A 1 71 ? -6.914 19.056 11.193 1.00 96.31 71 ALA A CA 1
ATOM 541 C C . ALA A 1 71 ? -6.486 20.291 10.387 1.00 96.31 71 ALA A C 1
ATOM 543 O O . ALA A 1 71 ? -7.340 21.072 9.972 1.00 96.31 71 ALA A O 1
ATOM 544 N N . ALA A 1 72 ? -5.194 20.416 10.062 1.00 96.31 72 ALA A N 1
ATOM 545 C CA . ALA A 1 72 ? -4.667 21.496 9.221 1.00 96.31 72 ALA A CA 1
ATOM 546 C C . ALA A 1 72 ? -5.294 21.544 7.814 1.00 96.31 72 ALA A C 1
ATOM 548 O O . ALA A 1 72 ? -5.242 22.571 7.144 1.00 96.31 72 ALA A O 1
ATOM 549 N N . ARG A 1 73 ? -5.894 20.438 7.357 1.00 94.19 73 ARG A N 1
ATOM 550 C CA . ARG A 1 73 ? -6.581 20.325 6.065 1.00 94.19 73 ARG A CA 1
ATOM 551 C C . ARG A 1 73 ? -8.103 20.218 6.191 1.00 94.19 73 ARG A C 1
ATOM 553 O O . ARG A 1 73 ? -8.760 19.930 5.192 1.00 94.19 73 ARG A O 1
ATOM 560 N N . GLY A 1 74 ? -8.661 20.399 7.392 1.00 95.31 74 GLY A N 1
ATOM 561 C CA . GLY A 1 74 ? -10.101 20.283 7.653 1.00 95.31 74 GLY A CA 1
ATOM 562 C C . GLY A 1 74 ? -10.670 18.887 7.373 1.00 95.31 74 GLY A C 1
ATOM 563 O O . GLY A 1 74 ? -11.821 18.758 6.969 1.00 95.31 74 GLY A O 1
ATOM 564 N N . GLN A 1 75 ? -9.859 17.838 7.517 1.00 95.75 75 GLN A N 1
ATOM 565 C CA . GLN A 1 75 ? -10.203 16.475 7.112 1.00 95.75 75 GLN A CA 1
ATOM 566 C C . GLN A 1 75 ? -10.229 15.527 8.302 1.00 95.75 75 GLN A C 1
ATOM 568 O O . GLN A 1 75 ? -9.550 15.726 9.308 1.00 95.75 75 GLN A O 1
ATOM 573 N N . ARG A 1 76 ? -10.981 14.432 8.164 1.00 95.19 76 ARG A N 1
ATOM 574 C CA . ARG A 1 76 ? -10.909 13.334 9.128 1.00 95.19 76 ARG A CA 1
ATOM 575 C C . ARG A 1 76 ? -9.563 12.613 8.960 1.00 95.19 76 ARG A C 1
ATOM 577 O O . ARG A 1 76 ? -9.147 12.391 7.821 1.00 95.19 76 ARG A O 1
ATOM 584 N N . PRO A 1 77 ? -8.910 12.171 10.051 1.00 94.12 77 PRO A N 1
ATOM 585 C CA . PRO A 1 77 ? -7.610 11.495 9.983 1.00 94.12 77 PRO A CA 1
ATOM 586 C C . PRO A 1 77 ? -7.572 10.293 9.031 1.00 94.12 77 PRO A C 1
ATOM 588 O O . PRO A 1 77 ? -6.600 10.116 8.301 1.00 94.12 77 PRO A O 1
ATOM 591 N N . ALA A 1 78 ? -8.647 9.499 8.990 1.00 91.12 78 ALA A N 1
ATOM 592 C CA . ALA A 1 78 ? -8.760 8.355 8.085 1.00 91.12 78 ALA A CA 1
ATOM 593 C C . ALA A 1 78 ? -8.791 8.777 6.604 1.00 91.12 78 ALA A C 1
ATOM 595 O O . ALA A 1 78 ? -8.073 8.200 5.793 1.00 91.12 78 ALA A O 1
ATOM 596 N N . ASP A 1 79 ? -9.561 9.814 6.263 1.00 93.12 79 ASP A N 1
ATOM 597 C CA . ASP A 1 79 ? -9.709 10.304 4.885 1.00 93.12 79 ASP A CA 1
ATOM 598 C C . ASP A 1 79 ? -8.448 11.038 4.406 1.00 93.12 79 ASP A C 1
ATOM 600 O O . ASP A 1 79 ? -8.132 11.067 3.214 1.00 93.12 79 ASP A O 1
ATOM 604 N N . PHE A 1 80 ? -7.726 11.673 5.332 1.00 94.94 80 PHE A N 1
ATOM 605 C CA . PHE A 1 80 ? -6.405 12.237 5.075 1.00 94.94 80 PHE A CA 1
ATOM 606 C C . PHE A 1 80 ? -5.379 11.132 4.796 1.00 94.94 80 PHE A C 1
ATOM 608 O O . PHE A 1 80 ? -4.712 11.169 3.763 1.00 94.94 80 PHE A O 1
ATOM 615 N N . LEU A 1 81 ? -5.305 10.115 5.662 1.00 94.38 81 LEU A N 1
ATOM 616 C CA . LEU A 1 81 ? -4.385 8.991 5.494 1.00 94.38 81 LEU A CA 1
ATOM 617 C C . LEU A 1 81 ? -4.651 8.218 4.199 1.00 94.38 81 LEU A C 1
ATOM 619 O O . LEU A 1 81 ? -3.712 7.925 3.466 1.00 94.38 81 LEU A O 1
ATOM 623 N N . ALA A 1 82 ? -5.916 7.904 3.907 1.00 92.56 82 ALA A N 1
ATOM 624 C CA . ALA A 1 82 ? -6.292 7.157 2.712 1.00 92.56 82 ALA A CA 1
ATOM 625 C C . ALA A 1 82 ? -5.793 7.852 1.438 1.00 92.56 82 ALA A C 1
ATOM 627 O O . ALA A 1 82 ? -5.140 7.222 0.607 1.00 92.56 82 ALA A O 1
ATOM 628 N N . ARG A 1 83 ? -6.008 9.169 1.320 1.00 93.75 83 ARG A N 1
ATOM 629 C CA . ARG A 1 83 ? -5.492 9.946 0.183 1.00 93.75 83 ARG A CA 1
ATOM 630 C C . ARG A 1 83 ? -3.974 10.009 0.158 1.00 93.75 83 ARG A C 1
ATOM 632 O O . ARG A 1 83 ? -3.393 9.766 -0.892 1.00 93.75 83 ARG A O 1
ATOM 639 N N . ALA A 1 84 ? -3.331 10.255 1.297 1.00 94.44 84 ALA A N 1
ATOM 640 C CA . ALA A 1 84 ? -1.873 10.294 1.367 1.00 94.44 84 ALA A CA 1
ATOM 641 C C . ALA A 1 84 ? -1.235 8.972 0.901 1.00 94.44 84 ALA A C 1
ATOM 643 O O . ALA A 1 84 ? -0.236 8.989 0.183 1.00 94.44 84 ALA A O 1
ATOM 644 N N . VAL A 1 85 ? -1.830 7.829 1.264 1.00 93.75 85 VAL A N 1
ATOM 645 C CA . VAL A 1 85 ? -1.380 6.503 0.818 1.00 93.75 85 VAL A CA 1
ATOM 646 C C . VAL A 1 85 ? -1.583 6.328 -0.685 1.00 93.75 85 VAL A C 1
ATOM 648 O O . VAL A 1 85 ? -0.640 5.931 -1.366 1.00 93.75 85 VAL A O 1
ATOM 651 N N . VAL A 1 86 ? -2.762 6.656 -1.221 1.00 93.19 86 VAL A N 1
ATOM 652 C CA . VAL A 1 86 ? -3.031 6.566 -2.668 1.00 93.19 86 VAL A CA 1
ATOM 653 C C . VAL A 1 86 ? -2.044 7.429 -3.457 1.00 93.19 86 VAL A C 1
ATOM 655 O O . VAL A 1 86 ? -1.362 6.929 -4.349 1.00 93.19 86 VAL A O 1
ATOM 658 N N . GLU A 1 87 ? -1.869 8.691 -3.069 1.00 95.31 87 GLU A N 1
ATOM 659 C CA . GLU A 1 87 ? -0.922 9.603 -3.714 1.00 95.31 87 GLU A CA 1
ATOM 660 C C . GLU A 1 87 ? 0.523 9.098 -3.635 1.00 95.31 87 GLU A C 1
ATOM 662 O O . GLU A 1 87 ? 1.292 9.244 -4.590 1.00 95.31 87 GLU A O 1
ATOM 667 N N . ALA A 1 88 ? 0.921 8.516 -2.499 1.00 96.00 88 ALA A N 1
ATOM 668 C CA . ALA A 1 88 ? 2.248 7.939 -2.326 1.00 96.00 88 ALA A CA 1
ATOM 669 C C . ALA A 1 88 ? 2.464 6.729 -3.243 1.00 96.00 88 ALA A C 1
ATOM 671 O O . ALA A 1 88 ? 3.510 6.646 -3.890 1.00 96.00 88 ALA A O 1
ATOM 672 N N . VAL A 1 89 ? 1.475 5.837 -3.350 1.00 94.00 89 VAL A N 1
ATOM 673 C CA . VAL A 1 89 ? 1.520 4.668 -4.240 1.00 94.00 89 VAL A CA 1
ATOM 674 C C . VAL A 1 89 ? 1.600 5.104 -5.700 1.00 94.00 89 VAL A C 1
ATOM 676 O O . VAL A 1 89 ? 2.469 4.633 -6.433 1.00 94.00 89 VAL A O 1
ATOM 679 N N . GLU A 1 90 ? 0.769 6.055 -6.124 1.00 95.81 90 GLU A N 1
ATOM 680 C CA . GLU A 1 90 ? 0.831 6.585 -7.485 1.00 95.81 90 GLU A CA 1
ATOM 681 C C . GLU A 1 90 ? 2.174 7.254 -7.786 1.00 95.81 90 GLU A C 1
ATOM 683 O O . GLU A 1 90 ? 2.745 7.081 -8.864 1.00 95.81 90 GLU A O 1
ATOM 688 N N . ARG A 1 91 ? 2.706 8.031 -6.834 1.00 97.31 91 ARG A N 1
ATOM 689 C CA . ARG A 1 91 ? 4.016 8.672 -6.981 1.00 97.31 91 ARG A CA 1
ATOM 690 C C . ARG A 1 91 ? 5.117 7.626 -7.116 1.00 97.31 91 ARG A C 1
ATOM 692 O O . ARG A 1 91 ? 5.956 7.769 -8.000 1.00 97.31 91 ARG A O 1
ATOM 699 N N . ALA A 1 92 ? 5.088 6.571 -6.306 1.00 96.25 92 ALA A N 1
ATOM 700 C CA . ALA A 1 92 ? 6.032 5.464 -6.406 1.00 96.25 92 ALA A CA 1
ATOM 701 C C . ALA A 1 92 ? 5.932 4.744 -7.762 1.00 96.25 92 ALA A C 1
ATOM 703 O O . ALA A 1 92 ? 6.960 4.493 -8.390 1.00 96.25 92 ALA A O 1
ATOM 704 N N . ALA A 1 93 ? 4.719 4.485 -8.259 1.00 95.06 93 ALA A N 1
ATOM 705 C CA . ALA A 1 93 ? 4.501 3.867 -9.568 1.00 95.06 93 ALA A CA 1
ATOM 706 C C . ALA A 1 93 ? 5.043 4.734 -10.719 1.00 95.06 93 ALA A C 1
ATOM 708 O O . ALA A 1 93 ? 5.750 4.235 -11.600 1.00 95.06 93 ALA A O 1
ATOM 709 N N . ARG A 1 94 ? 4.785 6.050 -10.680 1.00 96.75 94 ARG A N 1
ATOM 710 C CA . ARG A 1 94 ? 5.335 7.016 -11.646 1.00 96.75 94 ARG A CA 1
ATOM 711 C C . ARG A 1 94 ? 6.863 7.057 -11.598 1.00 96.75 94 ARG A C 1
ATOM 713 O O . ARG A 1 94 ? 7.505 7.024 -12.645 1.00 96.75 94 ARG A O 1
ATOM 720 N N . THR A 1 95 ? 7.453 7.091 -10.402 1.00 97.44 95 THR A N 1
ATOM 721 C CA . THR A 1 95 ? 8.914 7.077 -10.227 1.00 97.44 95 THR A CA 1
ATOM 722 C C . THR A 1 95 ? 9.531 5.793 -10.768 1.00 97.44 95 THR A C 1
ATOM 724 O O . THR A 1 95 ? 10.492 5.869 -11.527 1.00 97.44 95 THR A O 1
ATOM 727 N N . ARG A 1 96 ? 8.952 4.628 -10.452 1.00 96.25 96 ARG A N 1
ATOM 728 C CA . ARG A 1 96 ? 9.420 3.333 -10.964 1.00 96.25 96 ARG A CA 1
ATOM 729 C C . ARG A 1 96 ? 9.358 3.275 -12.487 1.00 96.25 96 ARG A C 1
ATOM 731 O O . ARG A 1 96 ? 10.318 2.850 -13.115 1.00 96.25 96 ARG A O 1
ATOM 738 N N . THR A 1 97 ? 8.254 3.730 -13.077 1.00 96.31 97 THR A N 1
ATOM 739 C CA . THR A 1 97 ? 8.100 3.775 -14.539 1.00 96.31 97 THR A CA 1
ATOM 740 C C . THR A 1 97 ? 9.186 4.642 -15.163 1.00 96.31 97 THR A C 1
ATOM 742 O O . THR A 1 97 ? 9.868 4.194 -16.073 1.00 96.31 97 THR A O 1
ATOM 745 N N . ARG A 1 98 ? 9.422 5.842 -14.614 1.00 96.94 98 ARG A N 1
ATOM 746 C CA . ARG A 1 98 ? 10.485 6.735 -15.092 1.00 96.94 98 ARG A CA 1
ATOM 747 C C . ARG A 1 98 ? 11.869 6.095 -14.990 1.00 96.94 98 ARG A C 1
ATOM 749 O O . ARG A 1 98 ? 12.642 6.202 -15.931 1.00 96.94 98 ARG A O 1
ATOM 756 N N . GLN A 1 99 ? 12.175 5.434 -13.874 1.00 96.69 99 GLN A N 1
ATOM 757 C CA . GLN A 1 99 ? 13.450 4.735 -13.690 1.00 96.69 99 GLN A CA 1
ATOM 758 C C . GLN A 1 99 ? 13.644 3.635 -14.737 1.00 96.69 99 GLN A C 1
ATOM 760 O O . GLN A 1 99 ? 14.701 3.573 -15.352 1.00 96.69 99 GLN A O 1
ATOM 765 N N . LEU A 1 100 ? 12.615 2.820 -14.986 1.00 95.12 100 LEU A N 1
ATOM 766 C CA . LEU A 1 100 ? 12.658 1.787 -16.023 1.00 95.12 100 LEU A CA 1
ATOM 767 C C . LEU A 1 100 ? 12.821 2.389 -17.422 1.00 95.12 100 LEU A C 1
ATOM 769 O O . LEU A 1 100 ? 13.572 1.854 -18.228 1.00 95.12 100 LEU A O 1
ATOM 773 N N . THR A 1 101 ? 12.155 3.509 -17.714 1.00 94.75 101 THR A N 1
ATOM 774 C CA . THR A 1 101 ? 12.315 4.208 -18.995 1.00 94.75 101 THR A CA 1
ATOM 775 C C . THR A 1 101 ? 13.745 4.693 -19.197 1.00 94.75 101 THR A C 1
ATOM 777 O O . THR A 1 101 ? 14.288 4.473 -20.271 1.00 94.75 101 THR A O 1
ATOM 780 N N . VAL A 1 102 ? 14.362 5.301 -18.178 1.00 95.94 102 VAL A N 1
ATOM 781 C CA . VAL A 1 102 ? 15.767 5.741 -18.246 1.00 95.94 102 VAL A CA 1
ATOM 782 C C . VAL A 1 102 ? 16.691 4.544 -18.474 1.00 95.94 102 VAL A C 1
ATOM 784 O O . VAL A 1 102 ? 17.486 4.558 -19.400 1.00 95.94 102 VAL A O 1
ATOM 787 N N . GLN A 1 103 ? 16.509 3.456 -17.720 1.00 93.69 103 GLN A N 1
ATOM 788 C CA . GLN A 1 103 ? 17.306 2.238 -17.904 1.00 93.69 103 GLN A CA 1
ATOM 789 C C . GLN A 1 103 ? 17.162 1.642 -19.310 1.00 93.69 103 GLN A C 1
ATOM 791 O O . GLN A 1 103 ? 18.141 1.187 -19.887 1.00 93.69 103 GLN A O 1
ATOM 796 N N . LEU A 1 104 ? 15.958 1.650 -19.887 1.00 92.00 104 LEU A N 1
ATOM 797 C CA . LEU A 1 104 ? 15.758 1.200 -21.266 1.00 92.00 104 LEU A CA 1
ATOM 798 C C . LEU A 1 104 ? 16.420 2.143 -22.277 1.00 92.00 104 LEU A C 1
ATOM 800 O O . LEU A 1 104 ? 16.996 1.669 -23.249 1.00 92.00 104 LEU A O 1
ATOM 804 N N . GLN A 1 105 ? 16.367 3.457 -22.052 1.00 92.06 105 GLN A N 1
ATOM 805 C CA . GLN A 1 105 ? 17.046 4.442 -22.900 1.00 92.06 105 GLN A CA 1
ATOM 806 C C . GLN A 1 105 ? 18.567 4.273 -22.890 1.00 92.06 105 GLN A C 1
ATOM 808 O O . GLN A 1 105 ? 19.188 4.523 -23.916 1.00 92.06 105 GLN A O 1
ATOM 813 N N . ASP A 1 106 ? 19.140 3.812 -21.779 1.00 92.19 106 ASP A N 1
ATOM 814 C CA . ASP A 1 106 ? 20.572 3.523 -21.673 1.00 92.19 106 ASP A CA 1
ATOM 815 C C . ASP A 1 106 ? 20.958 2.195 -22.356 1.00 92.19 106 ASP A C 1
ATOM 817 O O . ASP A 1 106 ? 22.090 2.045 -22.804 1.00 92.19 106 ASP A O 1
ATOM 821 N N . LEU A 1 107 ? 20.028 1.235 -22.470 1.00 91.12 107 LEU A N 1
ATOM 822 C CA . LEU A 1 107 ? 20.272 -0.089 -23.070 1.00 91.12 107 LEU A CA 1
ATOM 823 C C . LEU A 1 107 ? 20.075 -0.129 -24.592 1.00 91.12 107 LEU A C 1
ATOM 825 O O . LEU A 1 107 ? 20.786 -0.846 -25.294 1.00 91.12 107 LEU A O 1
ATOM 829 N N . LEU A 1 108 ? 19.098 0.616 -25.113 1.00 90.06 108 LEU A N 1
ATOM 830 C CA . LEU A 1 108 ? 18.745 0.608 -26.539 1.00 90.06 108 LEU A CA 1
ATOM 831 C C . LEU A 1 108 ? 19.824 1.136 -27.516 1.00 90.06 108 LEU A C 1
ATOM 833 O O . LEU A 1 108 ? 19.748 0.790 -28.693 1.00 90.06 108 LEU A O 1
ATOM 837 N N . PRO A 1 109 ? 20.823 1.946 -27.111 1.00 92.69 109 PRO A N 1
ATOM 838 C CA . PRO A 1 109 ? 21.946 2.296 -27.979 1.00 92.69 109 PRO A CA 1
ATOM 839 C C . PRO A 1 109 ? 22.865 1.111 -28.301 1.00 92.69 109 PRO A C 1
ATOM 841 O O . PRO A 1 109 ? 23.458 1.078 -29.377 1.00 92.69 109 PRO A O 1
ATOM 844 N N . GLU A 1 110 ? 22.990 0.149 -27.383 1.00 91.25 110 GLU A N 1
ATOM 845 C CA . GLU A 1 110 ? 23.907 -0.994 -27.507 1.00 91.25 110 GLU A CA 1
ATOM 846 C C . GLU A 1 110 ? 23.189 -2.294 -27.906 1.00 91.25 110 GLU A C 1
ATOM 848 O O . GLU A 1 110 ? 23.832 -3.260 -28.327 1.00 91.25 110 GLU A O 1
ATOM 853 N N . HIS A 1 111 ? 21.858 -2.334 -27.791 1.00 91.62 111 HIS A N 1
ATOM 854 C CA . HIS A 1 111 ? 21.049 -3.534 -27.998 1.00 91.62 111 HIS A CA 1
ATOM 855 C C . HIS A 1 111 ? 19.783 -3.246 -28.799 1.00 91.62 111 HIS A C 1
ATOM 857 O O . HIS A 1 111 ? 19.121 -2.226 -28.605 1.00 91.62 111 HIS A O 1
ATOM 863 N N . THR A 1 112 ? 19.395 -4.190 -29.659 1.00 91.00 112 THR A N 1
ATOM 864 C CA . THR A 1 112 ? 18.104 -4.094 -30.345 1.00 91.00 112 THR A CA 1
ATOM 865 C C . THR A 1 112 ? 16.955 -4.321 -29.351 1.00 91.00 112 THR A C 1
ATOM 867 O O . THR A 1 112 ? 17.117 -5.048 -28.362 1.00 91.00 112 THR A O 1
ATOM 870 N N . PRO A 1 113 ? 15.769 -3.727 -29.574 1.00 88.19 113 PRO A N 1
ATOM 871 C CA . PRO A 1 113 ? 14.589 -4.007 -28.758 1.00 88.19 113 PRO A CA 1
ATOM 872 C C . PRO A 1 113 ? 14.273 -5.507 -28.657 1.00 88.19 113 PRO A C 1
ATOM 874 O O . PRO A 1 113 ? 13.860 -5.987 -27.600 1.00 88.19 113 PRO A O 1
ATOM 877 N N . GLU A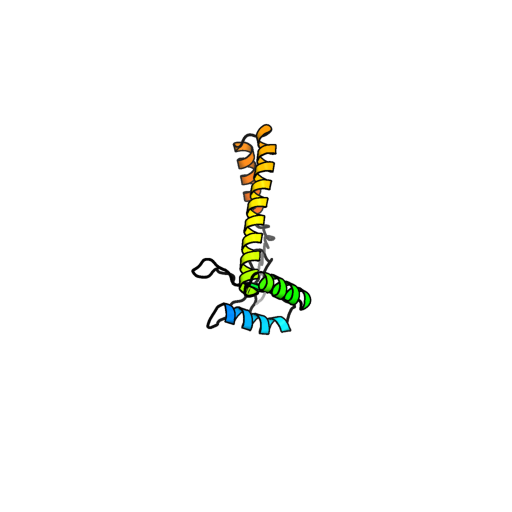 1 114 ? 14.492 -6.254 -29.738 1.00 93.31 114 GLU A N 1
ATOM 878 C CA . GLU A 1 114 ? 14.294 -7.698 -29.817 1.00 93.31 114 GLU A CA 1
ATOM 879 C C . GLU A 1 114 ? 15.230 -8.451 -28.864 1.00 93.31 114 GLU A C 1
ATOM 881 O O . GLU A 1 114 ? 14.770 -9.345 -28.149 1.00 93.31 114 GLU A O 1
ATOM 886 N N . ASP A 1 115 ? 16.505 -8.057 -28.785 1.00 91.56 115 ASP A N 1
ATOM 887 C CA . ASP A 1 115 ? 17.483 -8.658 -27.869 1.00 91.56 115 ASP A CA 1
ATOM 888 C C . ASP A 1 115 ? 17.094 -8.432 -26.403 1.00 91.56 115 ASP A C 1
ATOM 890 O O . ASP A 1 115 ? 17.131 -9.355 -25.581 1.00 91.56 115 ASP A O 1
ATOM 894 N N . VAL A 1 116 ? 16.655 -7.212 -26.076 1.00 90.44 116 VAL A N 1
ATOM 895 C CA . VAL A 1 116 ? 16.198 -6.856 -24.725 1.00 90.44 116 VAL A CA 1
ATOM 896 C C . VAL A 1 116 ? 14.954 -7.666 -24.344 1.00 90.44 116 VAL A C 1
ATOM 898 O O . VAL A 1 116 ? 14.879 -8.207 -23.236 1.00 90.44 116 VAL A O 1
ATOM 901 N N . LEU A 1 117 ? 13.993 -7.814 -25.262 1.00 91.56 117 LEU A N 1
ATOM 902 C CA . LEU A 1 117 ? 12.785 -8.616 -25.045 1.00 91.56 117 LEU A CA 1
ATOM 903 C C . LEU A 1 117 ? 13.095 -10.111 -24.908 1.00 91.56 117 LEU A C 1
ATOM 905 O O . LEU A 1 117 ? 12.561 -10.764 -24.007 1.00 91.56 117 LEU A O 1
ATOM 909 N N . ALA A 1 118 ? 13.971 -10.655 -25.756 1.00 93.44 118 ALA A N 1
ATOM 910 C CA . ALA A 1 118 ? 14.396 -12.049 -25.686 1.00 93.44 118 ALA A CA 1
ATOM 911 C C . ALA A 1 118 ? 15.106 -12.353 -24.355 1.00 93.44 118 ALA A C 1
ATOM 913 O O . ALA A 1 118 ? 14.849 -13.387 -23.729 1.00 93.44 118 ALA A O 1
ATOM 914 N N . CYS A 1 119 ? 15.949 -11.432 -23.878 1.00 90.75 119 CYS A N 1
ATOM 915 C CA . CYS A 1 119 ? 16.594 -11.521 -22.571 1.00 90.75 119 CYS A CA 1
ATOM 916 C C . CYS A 1 119 ? 15.567 -11.494 -21.427 1.00 90.75 119 CYS A C 1
ATOM 918 O O . CYS A 1 119 ? 15.553 -12.395 -20.583 1.00 90.75 119 CYS A O 1
ATOM 920 N N . ALA A 1 120 ? 14.644 -10.526 -21.434 1.00 90.62 120 ALA A N 1
ATOM 921 C CA . ALA A 1 120 ? 13.592 -10.421 -20.423 1.00 90.62 120 ALA A CA 1
ATOM 922 C C . ALA A 1 120 ? 12.707 -11.680 -20.371 1.00 90.62 120 ALA A C 1
ATOM 924 O O . ALA A 1 120 ? 12.395 -12.178 -19.287 1.00 90.62 120 ALA A O 1
ATOM 925 N N . ALA A 1 121 ? 12.346 -12.240 -21.530 1.00 91.81 121 ALA A N 1
ATOM 926 C CA . ALA A 1 121 ? 11.570 -13.473 -21.618 1.00 91.81 121 ALA A CA 1
ATOM 927 C C . ALA A 1 121 ? 12.303 -14.668 -20.988 1.00 91.81 121 ALA A C 1
ATOM 929 O O . ALA A 1 121 ? 11.696 -15.417 -20.222 1.00 91.81 121 ALA A O 1
ATOM 930 N N . ARG A 1 122 ? 13.610 -14.823 -21.248 1.00 91.06 122 ARG A N 1
ATOM 931 C CA . ARG A 1 122 ? 14.438 -15.877 -20.632 1.00 91.06 122 ARG A CA 1
ATOM 932 C C . ARG A 1 122 ? 14.463 -15.753 -19.112 1.00 91.06 122 ARG A C 1
ATOM 934 O O . ARG A 1 122 ? 14.147 -16.718 -18.423 1.00 91.06 122 ARG A O 1
ATOM 941 N N . VAL A 1 123 ? 14.718 -14.549 -18.596 1.00 91.19 123 VAL A N 1
ATOM 942 C CA . VAL A 1 123 ? 14.717 -14.284 -17.148 1.00 91.19 123 VAL A CA 1
ATOM 943 C C . VAL A 1 123 ? 13.366 -14.644 -16.521 1.00 91.19 123 VAL A C 1
ATOM 945 O O . VAL A 1 123 ? 13.328 -15.302 -15.481 1.00 91.19 123 VAL A O 1
ATOM 948 N N . LEU A 1 124 ? 12.250 -14.263 -17.148 1.00 89.56 124 LEU A N 1
ATOM 949 C CA . LEU A 1 124 ? 10.906 -14.572 -16.644 1.00 89.56 124 LEU A CA 1
ATOM 950 C C . LEU A 1 124 ? 10.598 -16.074 -16.632 1.00 89.56 124 LEU A C 1
ATOM 952 O O . LEU A 1 124 ? 9.940 -16.555 -15.707 1.00 89.56 124 LEU A O 1
ATOM 956 N N . LEU A 1 125 ? 11.055 -16.815 -17.642 1.00 89.44 125 LEU A N 1
ATOM 957 C CA . LEU A 1 125 ? 10.901 -18.269 -17.698 1.00 89.44 125 LEU A CA 1
ATOM 958 C C . LEU A 1 125 ? 11.729 -18.961 -16.610 1.00 89.44 125 LEU A C 1
ATOM 960 O O . LEU A 1 125 ? 11.218 -19.869 -15.951 1.00 89.44 125 LEU A O 1
ATOM 964 N N . ASP A 1 126 ? 12.946 -18.482 -16.357 1.00 82.94 126 ASP A N 1
ATOM 965 C CA . ASP A 1 126 ? 13.813 -19.008 -15.300 1.00 82.94 126 ASP A CA 1
ATOM 966 C C . ASP A 1 126 ? 13.225 -18.753 -13.902 1.00 82.94 126 ASP A C 1
ATOM 968 O O . ASP A 1 126 ? 13.227 -19.645 -13.057 1.00 82.94 126 ASP A O 1
ATOM 972 N N . HIS A 1 127 ? 12.617 -17.583 -13.675 1.00 74.62 127 HIS A N 1
ATOM 973 C CA . HIS A 1 127 ? 11.950 -17.251 -12.407 1.00 74.62 127 HIS A CA 1
ATOM 974 C C . HIS A 1 127 ? 10.649 -18.032 -12.175 1.00 74.62 127 HIS A C 1
ATOM 976 O O . HIS A 1 127 ? 10.216 -18.191 -11.034 1.00 74.62 127 HIS A O 1
ATOM 982 N N . ARG A 1 128 ? 9.997 -18.510 -13.241 1.00 68.44 128 ARG A N 1
ATOM 983 C CA . ARG A 1 128 ? 8.785 -19.337 -13.143 1.00 68.44 128 ARG A CA 1
ATOM 984 C C . ARG A 1 128 ? 9.074 -20.803 -12.865 1.00 68.44 128 ARG A C 1
ATOM 986 O O . ARG A 1 128 ? 8.129 -21.538 -12.585 1.00 68.44 128 ARG A O 1
ATOM 993 N N . ARG A 1 129 ? 10.331 -21.244 -12.936 1.00 62.56 129 ARG A N 1
ATOM 994 C CA . ARG A 1 129 ? 10.691 -22.616 -12.590 1.00 62.56 129 ARG A CA 1
ATOM 995 C C . ARG A 1 129 ? 10.640 -22.746 -11.063 1.00 62.56 129 ARG A C 1
ATOM 997 O O . ARG A 1 129 ? 11.480 -22.155 -10.387 1.00 62.56 129 ARG A O 1
ATOM 1004 N N . PRO A 1 130 ? 9.666 -23.475 -10.482 1.00 56.22 130 PRO A N 1
ATOM 1005 C CA . PRO A 1 130 ? 9.748 -23.783 -9.063 1.00 56.22 130 PRO A CA 1
ATOM 1006 C C . PRO A 1 130 ? 11.052 -24.558 -8.823 1.00 56.22 130 PRO A C 1
ATOM 1008 O O . PRO A 1 130 ? 11.458 -25.320 -9.709 1.00 56.22 130 PRO A O 1
ATOM 1011 N N . PRO A 1 131 ? 11.714 -24.405 -7.661 1.00 52.97 131 PRO A N 1
ATOM 1012 C CA . PRO A 1 131 ? 12.772 -25.330 -7.292 1.00 52.97 131 PRO A CA 1
ATOM 1013 C C . PRO A 1 131 ? 12.146 -26.720 -7.334 1.00 52.97 131 PRO A C 1
ATOM 1015 O O . PRO A 1 131 ? 11.199 -27.004 -6.598 1.00 52.97 131 PRO A O 1
ATOM 1018 N N . SER A 1 132 ? 12.606 -27.550 -8.266 1.00 53.78 132 SER A N 1
ATOM 1019 C CA . SER A 1 132 ? 12.268 -28.963 -8.310 1.00 53.78 132 SER A CA 1
ATOM 1020 C C . SER A 1 132 ? 12.591 -29.525 -6.932 1.00 53.78 132 SER A C 1
ATOM 1022 O O . SER A 1 132 ? 13.762 -29.637 -6.567 1.00 53.78 132 SER A O 1
ATOM 1024 N N . GLY A 1 133 ? 11.549 -29.783 -6.137 1.00 44.09 133 GLY A N 1
ATOM 1025 C CA . GLY A 1 133 ? 11.693 -30.473 -4.865 1.00 44.09 133 GLY A CA 1
ATOM 1026 C C . GLY A 1 133 ? 12.411 -31.800 -5.111 1.00 44.09 133 GLY A C 1
ATOM 1027 O O . GLY A 1 133 ? 12.260 -32.366 -6.200 1.00 44.09 133 GLY A O 1
ATOM 1028 N N . PRO A 1 134 ? 13.222 -32.281 -4.156 1.00 44.09 134 PRO A N 1
ATOM 1029 C CA . PRO A 1 134 ? 13.934 -33.536 -4.327 1.00 44.09 134 PRO A CA 1
ATOM 1030 C C . PRO A 1 134 ? 12.914 -34.618 -4.676 1.00 44.09 134 PRO A C 1
ATOM 1032 O O . PRO A 1 134 ? 11.949 -34.837 -3.941 1.00 44.09 134 PRO A O 1
ATOM 1035 N N . SER A 1 135 ? 13.109 -35.243 -5.836 1.00 43.69 135 SER A N 1
ATOM 1036 C CA . SER A 1 135 ? 12.404 -36.454 -6.225 1.00 43.69 135 SER A CA 1
ATOM 1037 C C . SER A 1 135 ? 12.741 -37.505 -5.171 1.00 43.69 135 SER A C 1
ATOM 1039 O O . SER A 1 135 ? 13.805 -38.118 -5.192 1.00 43.69 135 SER A O 1
ATOM 1041 N N . GLY A 1 136 ? 11.867 -37.628 -4.173 1.00 42.16 136 GLY A N 1
ATOM 1042 C CA . GLY A 1 136 ? 11.857 -38.751 -3.259 1.00 42.16 136 GLY A CA 1
ATOM 1043 C C . GLY A 1 136 ? 11.448 -39.969 -4.064 1.00 42.16 136 GLY A C 1
ATOM 1044 O O . GLY A 1 136 ? 10.263 -40.267 -4.182 1.00 42.16 136 GLY A O 1
ATOM 1045 N N . VAL A 1 137 ? 12.434 -40.639 -4.655 1.00 41.62 137 VAL A N 1
ATOM 1046 C CA . VAL A 1 137 ? 12.292 -42.013 -5.123 1.00 41.62 137 VAL A CA 1
ATOM 1047 C C . VAL A 1 137 ? 12.141 -42.863 -3.862 1.00 41.62 137 VAL A C 1
ATOM 1049 O O . VAL A 1 137 ? 13.115 -43.313 -3.267 1.00 41.62 137 VAL A O 1
ATOM 1052 N N . ALA A 1 138 ? 10.904 -42.979 -3.387 1.00 41.34 138 ALA A N 1
ATOM 1053 C CA . ALA A 1 138 ? 10.512 -43.988 -2.423 1.00 41.34 138 ALA A CA 1
ATOM 1054 C C . ALA A 1 138 ? 10.331 -45.295 -3.197 1.00 41.34 138 ALA A C 1
ATOM 1056 O O . ALA A 1 138 ? 9.244 -45.582 -3.693 1.00 41.34 138 ALA A O 1
ATOM 1057 N N . ASP A 1 139 ? 11.415 -46.055 -3.334 1.00 40.12 139 ASP A N 1
ATOM 1058 C CA . ASP A 1 139 ? 11.334 -47.458 -3.728 1.00 40.12 139 ASP A CA 1
ATOM 1059 C C . ASP A 1 139 ? 11.096 -48.282 -2.451 1.00 40.12 139 ASP A C 1
ATOM 1061 O O . ASP A 1 139 ? 12.016 -48.769 -1.794 1.00 40.12 139 ASP A O 1
ATOM 1065 N N . ASP A 1 140 ? 9.830 -48.331 -2.029 1.00 41.12 140 ASP A N 1
ATOM 1066 C CA . ASP A 1 140 ? 9.337 -49.187 -0.948 1.00 41.12 140 ASP A CA 1
ATOM 1067 C C . ASP A 1 140 ? 9.029 -50.578 -1.522 1.00 41.12 140 ASP A C 1
ATOM 1069 O O . ASP A 1 140 ? 7.874 -50.944 -1.756 1.00 41.12 140 ASP A O 1
ATOM 1073 N N . GLN A 1 141 ? 10.068 -51.378 -1.788 1.00 45.69 141 GLN A N 1
ATOM 1074 C CA . GLN A 1 141 ? 9.869 -52.795 -2.079 1.00 45.69 141 GLN A CA 1
ATOM 1075 C C . GLN A 1 141 ? 9.742 -53.586 -0.775 1.00 45.69 141 GLN A C 1
ATOM 1077 O O . GLN A 1 141 ? 10.686 -54.178 -0.251 1.00 45.69 141 GLN A O 1
ATOM 1082 N N . ARG A 1 142 ? 8.495 -53.641 -0.300 1.00 43.16 142 ARG A N 1
ATOM 1083 C CA . ARG A 1 142 ? 7.960 -54.654 0.614 1.00 43.16 142 ARG A CA 1
ATOM 1084 C C . ARG A 1 142 ? 8.477 -56.059 0.277 1.00 43.16 142 ARG A C 1
ATOM 1086 O O . ARG A 1 142 ? 8.005 -56.695 -0.664 1.00 43.16 142 ARG A O 1
ATOM 1093 N N . ARG A 1 143 ? 9.342 -56.599 1.134 1.00 40.31 143 ARG A N 1
ATOM 1094 C CA . ARG A 1 143 ? 9.441 -58.041 1.411 1.00 40.31 143 ARG A CA 1
ATOM 1095 C C . ARG A 1 143 ? 9.609 -58.260 2.918 1.00 40.31 143 ARG A C 1
ATOM 1097 O O . ARG A 1 143 ? 10.708 -58.461 3.414 1.00 40.31 143 ARG A O 1
ATOM 1104 N N . SER A 1 144 ? 8.487 -58.221 3.636 1.00 39.22 144 SER A N 1
ATOM 1105 C CA . SER A 1 144 ? 8.276 -58.992 4.873 1.00 39.22 144 SER A CA 1
ATOM 1106 C C . SER A 1 144 ? 7.461 -60.218 4.443 1.00 39.22 144 SER A C 1
ATOM 1108 O O . SER A 1 144 ? 6.418 -60.049 3.822 1.00 39.22 144 SER A O 1
ATOM 1110 N N . ALA A 1 145 ? 8.027 -61.424 4.417 1.00 42.19 145 ALA A N 1
ATOM 1111 C CA . ALA A 1 145 ? 8.274 -62.311 5.558 1.00 42.19 145 ALA A CA 1
ATOM 1112 C C . ALA A 1 145 ? 6.980 -62.912 6.140 1.00 42.19 145 ALA A C 1
ATOM 1114 O O . ALA A 1 145 ? 6.145 -62.175 6.654 1.00 42.19 145 ALA A O 1
ATOM 1115 N N . ALA A 1 146 ? 6.897 -64.252 6.061 1.00 41.59 146 ALA A N 1
ATOM 1116 C CA . ALA A 1 146 ? 6.303 -65.228 7.000 1.00 41.59 146 ALA A CA 1
ATOM 1117 C C . ALA A 1 146 ? 5.507 -66.330 6.258 1.00 41.59 146 ALA A C 1
ATOM 1119 O O . ALA A 1 146 ? 4.514 -66.035 5.606 1.00 41.59 146 ALA A O 1
ATOM 1120 N N . HIS A 1 147 ? 6.013 -67.579 6.268 1.00 39.69 147 HIS A N 1
ATOM 1121 C CA . HIS A 1 147 ? 5.462 -68.737 7.032 1.00 39.69 147 HIS A CA 1
ATOM 1122 C C . HIS A 1 147 ? 4.509 -69.610 6.164 1.00 39.69 147 HIS A C 1
ATOM 1124 O O . HIS A 1 147 ? 3.767 -69.043 5.380 1.00 39.69 147 HIS A O 1
ATOM 1130 N N . THR A 1 148 ? 4.405 -70.952 6.180 1.00 46.56 148 THR A N 1
ATOM 1131 C CA . THR A 1 148 ? 4.923 -72.062 7.015 1.00 46.56 148 THR A CA 1
ATOM 1132 C C . THR A 1 148 ? 4.396 -73.403 6.420 1.00 46.56 148 THR A C 1
ATOM 1134 O O . THR A 1 148 ? 3.183 -73.540 6.323 1.00 46.56 148 THR A O 1
ATOM 1137 N N . THR A 1 149 ? 5.298 -74.351 6.067 1.00 40.84 149 THR A N 1
ATOM 1138 C CA . THR A 1 149 ? 5.264 -75.814 6.440 1.00 40.84 149 THR A CA 1
ATOM 1139 C C . THR A 1 149 ? 4.240 -76.742 5.715 1.00 40.84 149 THR A C 1
ATOM 1141 O O . THR A 1 149 ? 3.257 -76.228 5.185 1.00 40.84 149 THR A O 1
ATOM 1144 N N . PRO A 1 150 ? 4.411 -78.093 5.654 1.00 64.81 150 PRO A N 1
ATOM 1145 C CA . PRO A 1 150 ? 5.352 -78.983 6.351 1.00 64.81 150 PRO A CA 1
ATOM 1146 C C . PRO A 1 150 ? 6.439 -79.669 5.524 1.00 64.81 150 PRO A C 1
ATOM 1148 O O . PRO A 1 150 ? 6.298 -79.777 4.288 1.00 64.81 150 PRO A O 1
#

Sequence (150 aa):
MPLATNTDRTRLMAVHGAKSPGRALRSLRNELDRLLPIDVLTTHYPDTAGQVLLNVAFTRAMRSVLDQAAAARGQRPADFLARAVVEAVERAARTRTRQLTVQLQDLLPEHTPEDVLACAARVLLDHRRPPSGPSGVADDQRRSAAHTTP